Protein AF-A0A1M7GF61-F1 (afdb_monomer_lite)

Secondary structure (DSSP, 8-state):
------GGG---SS-HHHHS-TTSHHHHHHHHHHTS-SGGGGGG--SSS--SS-GGGG-

Structure (mmCIF, N/CA/C/O backbone):
data_AF-A0A1M7GF61-F1
#
_entry.id   AF-A0A1M7GF61-F1
#
loop_
_atom_site.group_PDB
_atom_site.id
_atom_site.type_symbol
_atom_site.label_atom_id
_atom_site.label_alt_id
_atom_site.label_comp_id
_atom_site.label_asym_id
_atom_site.label_entity_id
_atom_site.label_seq_id
_atom_site.pdbx_PDB_ins_code
_atom_site.Cartn_x
_atom_site.Cartn_y
_atom_site.Cartn_z
_atom_site.occupancy
_atom_site.B_iso_or_equiv
_atom_site.auth_seq_id
_atom_site.auth_comp_id
_atom_site.auth_asym_id
_atom_site.auth_atom_id
_atom_site.pdbx_PDB_model_num
ATOM 1 N N . MET A 1 1 ? 18.589 0.510 -6.665 1.00 64.69 1 MET A N 1
ATOM 2 C CA . MET A 1 1 ? 18.442 -0.062 -5.308 1.00 64.69 1 MET A CA 1
ATOM 3 C C . MET A 1 1 ? 16.958 -0.247 -5.082 1.00 64.69 1 MET A C 1
ATOM 5 O O . MET A 1 1 ? 16.251 0.751 -5.106 1.00 64.69 1 MET A O 1
ATOM 9 N N . TYR A 1 2 ? 16.496 -1.492 -4.972 1.00 62.34 2 TYR A N 1
ATOM 10 C CA . TYR A 1 2 ? 15.095 -1.787 -4.670 1.00 62.34 2 TYR A CA 1
ATOM 11 C C . TYR A 1 2 ? 14.779 -1.305 -3.250 1.00 62.34 2 TYR A C 1
ATOM 13 O O . TYR A 1 2 ? 15.587 -1.506 -2.339 1.00 62.34 2 TYR A O 1
ATOM 21 N N . LYS A 1 3 ? 13.648 -0.626 -3.084 1.00 65.06 3 LYS A N 1
ATOM 22 C CA . LYS A 1 3 ? 13.121 -0.197 -1.792 1.00 65.06 3 LYS A CA 1
ATOM 23 C C . LYS A 1 3 ? 11.691 -0.703 -1.716 1.00 65.06 3 LYS A C 1
ATOM 25 O O . LYS A 1 3 ? 10.883 -0.360 -2.572 1.00 65.06 3 LYS A O 1
ATOM 30 N N . ASP A 1 4 ? 11.431 -1.526 -0.712 1.00 72.94 4 ASP A N 1
ATOM 31 C CA . ASP A 1 4 ? 10.117 -2.098 -0.455 1.00 72.94 4 ASP A CA 1
ATOM 32 C C . ASP A 1 4 ? 9.247 -1.039 0.227 1.00 72.94 4 ASP A C 1
ATOM 34 O O . ASP A 1 4 ? 9.343 -0.830 1.439 1.00 72.94 4 ASP A O 1
ATOM 38 N N . TYR A 1 5 ? 8.516 -0.271 -0.580 1.00 65.25 5 TYR A N 1
ATOM 39 C CA . TYR A 1 5 ? 7.652 0.804 -0.109 1.00 65.25 5 TYR A CA 1
ATOM 40 C C . TYR A 1 5 ? 6.248 0.264 0.167 1.00 65.25 5 TYR A C 1
ATOM 42 O O . TYR A 1 5 ? 5.584 -0.206 -0.753 1.00 65.25 5 TYR A O 1
ATOM 50 N N . ASN A 1 6 ? 5.803 0.368 1.419 1.00 74.81 6 ASN A N 1
ATOM 51 C CA . ASN A 1 6 ? 4.451 0.019 1.861 1.00 74.81 6 ASN A CA 1
ATOM 52 C C . ASN A 1 6 ? 3.818 1.187 2.635 1.00 74.81 6 ASN A C 1
ATOM 54 O O . ASN A 1 6 ? 4.523 2.119 3.044 1.00 74.81 6 ASN A O 1
ATOM 58 N N . MET A 1 7 ? 2.500 1.129 2.842 1.00 71.38 7 MET A N 1
ATOM 59 C CA . MET A 1 7 ? 1.725 2.199 3.487 1.00 71.38 7 MET A CA 1
ATOM 60 C C . MET A 1 7 ? 2.269 2.590 4.880 1.00 71.38 7 MET A C 1
ATOM 62 O O . MET A 1 7 ? 2.263 3.768 5.237 1.00 71.38 7 MET A O 1
ATOM 66 N N . ASN A 1 8 ? 2.876 1.639 5.607 1.00 69.19 8 ASN A N 1
ATOM 67 C CA . ASN A 1 8 ? 3.439 1.831 6.955 1.00 69.19 8 ASN A CA 1
ATOM 68 C C . ASN A 1 8 ? 4.654 2.782 6.993 1.00 69.19 8 ASN A C 1
ATOM 70 O O . ASN A 1 8 ? 5.143 3.140 8.065 1.00 69.19 8 ASN A O 1
ATOM 74 N N . GLN A 1 9 ? 5.206 3.163 5.838 1.00 64.62 9 GLN A N 1
ATOM 75 C CA . GLN A 1 9 ? 6.348 4.076 5.754 1.00 64.62 9 GLN A CA 1
ATOM 76 C C . GLN A 1 9 ? 5.947 5.556 5.721 1.00 64.62 9 GLN A C 1
ATOM 78 O O . GLN A 1 9 ? 6.822 6.422 5.833 1.00 64.62 9 GLN A O 1
ATOM 83 N N . LEU A 1 10 ? 4.653 5.875 5.608 1.00 65.81 10 LEU A N 1
ATOM 84 C CA . LEU A 1 10 ? 4.158 7.234 5.822 1.00 65.81 10 LEU A CA 1
ATOM 85 C C . LEU A 1 10 ? 4.191 7.536 7.320 1.00 65.81 10 LEU A C 1
ATOM 87 O O . LEU A 1 10 ? 3.290 7.181 8.068 1.00 65.81 10 LEU A O 1
ATOM 91 N N . THR A 1 11 ? 5.247 8.206 7.780 1.00 59.72 11 THR A N 1
ATOM 92 C CA . THR A 1 11 ? 5.331 8.648 9.177 1.00 59.72 11 THR A CA 1
ATOM 93 C C . THR A 1 11 ? 4.448 9.883 9.364 1.00 59.72 11 THR A C 1
ATOM 95 O O . THR A 1 11 ? 4.918 11.020 9.303 1.00 59.72 11 THR A O 1
ATOM 98 N N . ILE A 1 12 ? 3.144 9.671 9.540 1.00 59.97 12 ILE A N 1
ATOM 99 C CA . ILE A 1 12 ? 2.236 10.724 9.997 1.00 59.97 12 ILE A CA 1
ATOM 100 C C . ILE A 1 12 ? 2.508 10.923 11.500 1.00 59.97 12 ILE A C 1
ATOM 102 O O . ILE A 1 12 ? 2.598 9.938 12.233 1.00 59.97 12 ILE A O 1
ATOM 106 N N . PRO A 1 13 ? 2.729 12.156 11.995 1.00 56.84 13 PRO A N 1
ATOM 107 C CA . PRO A 1 13 ? 2.965 12.365 13.416 1.00 56.84 13 PRO A CA 1
ATOM 108 C C . PRO A 1 13 ? 1.699 12.007 14.205 1.00 56.84 13 PRO A C 1
ATOM 110 O O . PRO A 1 13 ? 0.630 12.538 13.910 1.00 56.84 13 PRO A O 1
ATOM 113 N N . LEU A 1 14 ? 1.881 11.188 15.245 1.00 56.28 14 LEU A N 1
ATOM 114 C CA . LEU A 1 1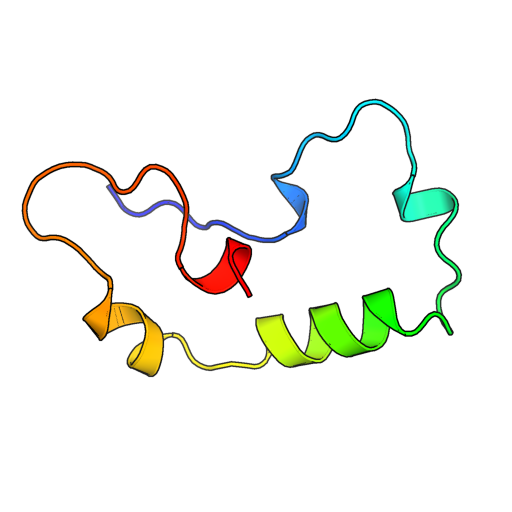4 ? 0.873 10.526 16.085 1.00 56.28 14 LEU A CA 1
ATOM 115 C C . LEU A 1 14 ? 0.170 9.328 15.438 1.00 56.28 14 LEU A C 1
ATOM 117 O O . LEU A 1 14 ? -0.076 9.294 14.244 1.00 56.28 14 LEU A O 1
ATOM 121 N N . ASP A 1 15 ? -0.147 8.369 16.304 1.00 61.66 15 ASP A N 1
ATOM 122 C CA . ASP A 1 15 ? -0.857 7.094 16.135 1.00 61.66 15 ASP A CA 1
ATOM 123 C C . ASP A 1 15 ? -2.279 7.259 15.541 1.00 61.66 15 ASP A C 1
ATOM 125 O O . ASP A 1 15 ? -3.272 6.814 16.112 1.00 61.66 15 ASP A O 1
ATOM 129 N N . ILE A 1 16 ? -2.429 7.963 14.412 1.00 62.41 16 ILE A N 1
ATOM 130 C CA . ILE A 1 16 ? -3.736 8.144 13.764 1.00 62.41 16 ILE A CA 1
ATOM 131 C C . ILE A 1 16 ? -4.263 6.790 13.278 1.00 62.41 16 ILE A C 1
ATOM 133 O O . ILE A 1 16 ? -5.467 6.577 13.318 1.00 62.41 16 ILE A O 1
ATOM 137 N N . GLU A 1 17 ? -3.381 5.849 12.919 1.00 62.38 17 GLU A N 1
ATOM 138 C CA . GLU A 1 17 ? -3.761 4.458 12.632 1.00 62.38 17 GLU A CA 1
ATOM 139 C C . GLU A 1 17 ? -4.524 3.809 13.791 1.00 62.38 17 GLU A C 1
ATOM 141 O O . GLU A 1 17 ? -5.553 3.192 13.557 1.00 62.38 17 GLU A O 1
ATOM 146 N N . VAL A 1 18 ? -4.109 4.020 15.047 1.00 66.81 18 VAL A N 1
ATOM 147 C CA . VAL A 1 18 ? -4.829 3.502 16.231 1.00 66.81 18 VAL A CA 1
ATOM 148 C C . VAL A 1 18 ? -6.221 4.132 16.379 1.00 66.81 18 VAL A C 1
ATOM 150 O O . VAL A 1 18 ? -7.089 3.586 17.060 1.00 66.81 18 VAL A O 1
ATOM 153 N N . MET A 1 19 ? -6.454 5.286 15.750 1.00 76.25 19 MET A N 1
ATOM 154 C CA . MET A 1 19 ? -7.759 5.943 15.723 1.00 76.25 19 MET A CA 1
ATOM 155 C C . MET A 1 19 ? -8.656 5.450 14.580 1.00 76.25 19 MET A C 1
ATOM 157 O O . MET A 1 19 ? -9.841 5.782 14.602 1.00 76.25 19 MET A O 1
ATOM 161 N N . ILE A 1 20 ? -8.127 4.697 13.607 1.00 81.12 20 ILE A N 1
ATOM 162 C CA . ILE A 1 20 ? -8.894 4.115 12.501 1.00 81.12 20 ILE A CA 1
ATOM 163 C C . ILE A 1 20 ? -9.476 2.776 12.981 1.00 81.12 20 ILE A C 1
ATOM 165 O O . ILE A 1 20 ? -8.719 1.867 13.315 1.00 81.12 20 ILE A O 1
ATOM 169 N N . PRO A 1 21 ? -10.809 2.633 13.058 1.00 84.25 21 PRO A N 1
ATOM 170 C CA . PRO A 1 21 ? -11.432 1.356 13.392 1.00 84.25 21 PRO A CA 1
ATOM 171 C C . PRO A 1 21 ? -11.115 0.267 12.355 1.00 84.25 21 PRO A C 1
ATOM 173 O O . PRO A 1 21 ? -11.027 0.557 11.167 1.00 84.25 21 PRO A O 1
ATOM 176 N N . ASP A 1 22 ? -11.059 -0.999 12.776 1.00 83.38 22 ASP A N 1
ATOM 177 C CA . ASP A 1 22 ? -10.832 -2.133 11.858 1.00 83.38 22 ASP A CA 1
ATOM 178 C C . ASP A 1 22 ? -11.922 -2.265 10.771 1.00 83.38 22 ASP A C 1
ATOM 180 O O . ASP A 1 22 ? -11.660 -2.761 9.681 1.00 83.38 22 ASP A O 1
ATOM 184 N N . ASP A 1 23 ? -13.147 -1.812 11.063 1.00 85.81 23 ASP A N 1
ATOM 185 C CA . ASP A 1 23 ? -14.29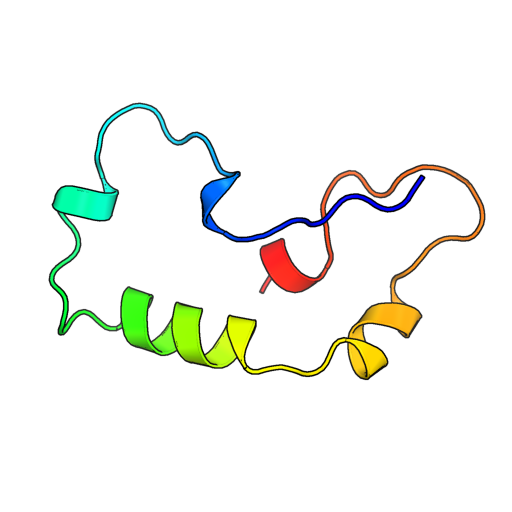6 -1.802 10.136 1.00 85.81 23 ASP A CA 1
ATOM 186 C C . ASP A 1 23 ? -14.389 -0.491 9.324 1.00 85.81 23 ASP A C 1
ATOM 188 O O . ASP A 1 23 ? -15.428 -0.154 8.753 1.00 85.81 23 ASP A O 1
ATOM 192 N N . ASP A 1 24 ? -13.323 0.311 9.314 1.00 87.94 24 ASP A N 1
ATOM 193 C CA . ASP A 1 24 ? -13.279 1.547 8.542 1.00 87.94 24 ASP A CA 1
ATOM 194 C C . ASP A 1 24 ? -13.007 1.276 7.057 1.00 87.94 24 ASP A C 1
ATOM 196 O O . ASP A 1 24 ? -12.227 0.404 6.663 1.00 87.94 24 ASP A O 1
ATOM 200 N N . ILE A 1 25 ? -13.619 2.093 6.201 1.00 88.19 25 ILE A N 1
ATOM 201 C CA . ILE A 1 25 ? -13.434 2.024 4.752 1.00 88.19 25 ILE A CA 1
ATOM 202 C C . ILE A 1 25 ? -11.974 2.242 4.334 1.00 88.19 25 ILE A C 1
ATOM 204 O O . ILE A 1 25 ? -11.548 1.685 3.325 1.00 88.19 25 ILE A O 1
ATOM 208 N N . ALA A 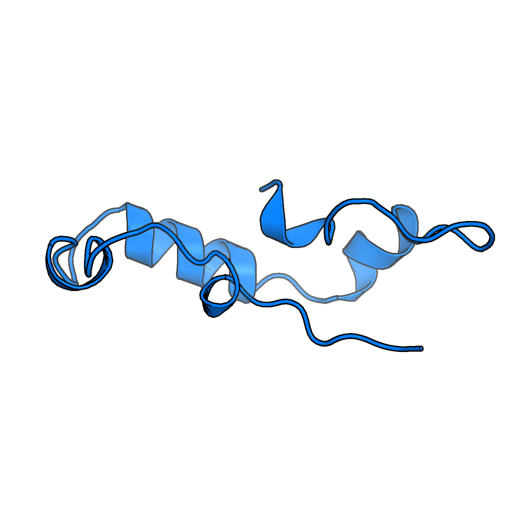1 26 ? -11.193 3.010 5.098 1.00 85.69 26 ALA A N 1
ATOM 209 C CA . ALA A 1 26 ? -9.774 3.222 4.838 1.00 85.69 26 ALA A CA 1
ATOM 210 C C . ALA A 1 26 ? -8.979 1.908 4.885 1.00 85.69 26 ALA A C 1
ATOM 212 O O . ALA A 1 26 ? -8.096 1.707 4.052 1.00 85.69 26 ALA A O 1
ATOM 213 N N . VAL A 1 27 ? -9.332 0.987 5.789 1.00 86.69 27 VAL A N 1
ATOM 214 C CA . VAL A 1 27 ? -8.697 -0.337 5.896 1.00 86.69 27 VAL A CA 1
ATOM 215 C C . VAL A 1 27 ? -9.033 -1.182 4.670 1.00 86.69 27 VAL A C 1
ATOM 217 O O . VAL A 1 27 ? -8.133 -1.718 4.028 1.00 86.69 27 VAL A O 1
ATOM 220 N N . ALA A 1 28 ? -10.307 -1.218 4.271 1.00 89.50 28 ALA A N 1
ATOM 221 C CA . ALA A 1 28 ? -10.742 -1.950 3.082 1.00 89.50 28 ALA A CA 1
ATOM 222 C C . ALA A 1 28 ? -10.099 -1.412 1.787 1.00 89.50 28 ALA A C 1
ATOM 224 O O . ALA A 1 28 ? -9.721 -2.183 0.904 1.00 89.50 28 ALA A O 1
ATOM 225 N N . VAL A 1 29 ? -9.948 -0.088 1.670 1.00 88.50 29 VAL A N 1
ATOM 226 C CA . VAL A 1 29 ? -9.251 0.549 0.542 1.00 88.50 29 VAL A CA 1
ATOM 227 C C . VAL A 1 29 ? -7.759 0.208 0.564 1.00 88.50 29 VAL A C 1
ATOM 229 O O . VAL A 1 29 ? -7.213 -0.152 -0.476 1.00 88.50 29 VAL A O 1
ATOM 232 N N . ASN A 1 30 ? -7.108 0.247 1.728 1.00 87.75 30 ASN A N 1
ATOM 233 C CA . ASN A 1 30 ? -5.703 -0.136 1.882 1.00 87.75 30 ASN A CA 1
ATOM 234 C C . ASN A 1 30 ? -5.460 -1.601 1.482 1.00 87.75 30 ASN A C 1
ATOM 236 O O . ASN A 1 30 ? -4.574 -1.881 0.678 1.00 87.75 30 ASN A O 1
ATOM 240 N N . GLU A 1 31 ? -6.286 -2.534 1.963 1.00 88.88 31 GLU A N 1
ATOM 241 C CA . GLU A 1 31 ? -6.207 -3.948 1.576 1.00 88.88 31 GLU A CA 1
ATOM 242 C C . GLU A 1 31 ? -6.408 -4.143 0.070 1.00 88.88 31 GLU A C 1
ATOM 244 O O . GLU A 1 31 ? -5.690 -4.918 -0.568 1.00 88.88 31 GLU A O 1
ATOM 249 N N . MET A 1 32 ? -7.353 -3.409 -0.524 1.00 90.06 32 MET A N 1
ATOM 250 C CA . MET A 1 32 ? -7.576 -3.433 -1.965 1.00 90.06 32 MET A CA 1
ATOM 251 C C . MET A 1 32 ? -6.328 -2.969 -2.726 1.00 90.06 32 MET A C 1
ATOM 253 O O . MET A 1 32 ? -5.916 -3.649 -3.667 1.00 90.06 32 MET A O 1
ATOM 257 N N . VAL A 1 33 ? -5.713 -1.854 -2.326 1.00 87.75 33 VAL A N 1
ATOM 258 C CA . VAL A 1 33 ? -4.516 -1.294 -2.976 1.00 87.75 33 VAL A CA 1
ATOM 259 C C . VAL A 1 33 ? -3.306 -2.220 -2.821 1.00 87.75 33 VAL A C 1
ATOM 261 O O . VAL A 1 33 ? -2.592 -2.460 -3.798 1.00 87.75 33 VAL A O 1
ATOM 264 N N . GLU A 1 34 ? -3.099 -2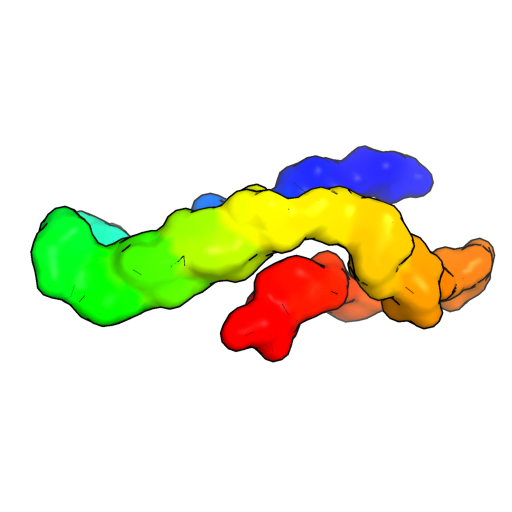.805 -1.639 1.00 87.06 34 GLU A N 1
ATOM 265 C CA . GLU A 1 34 ? -1.997 -3.744 -1.389 1.00 87.06 34 GLU A CA 1
ATOM 266 C C . GLU A 1 34 ? -2.192 -5.101 -2.087 1.00 87.06 34 GLU A C 1
ATOM 268 O O . GLU A 1 34 ? -1.218 -5.789 -2.395 1.00 87.06 34 GLU A O 1
ATOM 273 N N . SER A 1 35 ? -3.431 -5.478 -2.421 1.00 90.06 35 SER A N 1
ATOM 274 C CA . SER A 1 35 ? -3.711 -6.689 -3.206 1.00 90.06 35 SER A CA 1
ATOM 275 C C . SER A 1 35 ? -3.334 -6.573 -4.693 1.00 90.06 35 SER A C 1
ATOM 277 O O . SER A 1 35 ? -3.287 -7.586 -5.401 1.00 90.06 35 SER A O 1
ATOM 279 N N . ILE A 1 36 ? -3.062 -5.359 -5.192 1.00 89.38 36 ILE A N 1
ATOM 280 C CA . ILE A 1 36 ? -2.729 -5.127 -6.602 1.00 89.38 36 ILE A CA 1
ATOM 281 C C . ILE A 1 36 ? -1.337 -5.715 -6.901 1.00 89.38 36 ILE A C 1
ATOM 283 O O . ILE A 1 36 ? -0.356 -5.343 -6.252 1.00 89.38 36 ILE A O 1
ATOM 287 N N . PRO A 1 37 ? -1.202 -6.590 -7.921 1.00 88.88 37 PRO A N 1
ATOM 288 C CA . PRO A 1 37 ? 0.092 -7.137 -8.319 1.00 88.88 37 PRO A CA 1
ATOM 289 C C . PRO A 1 37 ? 1.100 -6.041 -8.672 1.00 88.88 37 PRO A C 1
ATOM 291 O O . PRO A 1 37 ? 0.726 -4.957 -9.095 1.00 88.88 37 PRO A O 1
ATOM 294 N N . GLU A 1 38 ? 2.397 -6.332 -8.599 1.00 83.50 38 GLU A N 1
ATOM 295 C CA . GLU A 1 38 ? 3.432 -5.335 -8.913 1.00 83.50 38 GLU A CA 1
ATOM 296 C C . GLU A 1 38 ? 3.531 -5.007 -10.420 1.00 83.50 38 GLU A C 1
ATOM 298 O O . GLU A 1 38 ? 3.953 -3.926 -10.824 1.00 83.50 38 GLU A O 1
ATOM 303 N N . ALA A 1 39 ? 3.095 -5.937 -11.276 1.00 87.69 39 ALA A N 1
ATOM 304 C CA . ALA A 1 39 ? 3.236 -5.854 -12.731 1.00 87.69 39 ALA A CA 1
ATOM 305 C C . ALA A 1 39 ? 2.667 -4.573 -13.388 1.00 87.69 39 ALA A C 1
ATOM 307 O O . ALA A 1 39 ? 3.348 -4.030 -14.259 1.00 87.69 39 ALA A O 1
ATOM 308 N N . PRO A 1 40 ? 1.483 -4.049 -13.008 1.00 85.19 40 PRO A N 1
ATOM 309 C CA . PRO A 1 40 ? 0.952 -2.793 -13.536 1.00 85.19 40 PRO A CA 1
ATOM 310 C C . PRO A 1 40 ? 1.772 -1.569 -13.108 1.00 85.19 40 PRO A C 1
ATOM 312 O O . PRO A 1 40 ? 1.790 -0.570 -13.823 1.00 85.19 40 PRO A O 1
ATOM 315 N N . PHE A 1 41 ? 2.476 -1.638 -11.972 1.00 82.94 41 PHE A N 1
ATOM 316 C CA . PHE A 1 41 ? 3.263 -0.516 -11.460 1.00 82.94 41 PHE A CA 1
ATOM 317 C C . PHE A 1 41 ? 4.594 -0.328 -12.198 1.00 82.94 41 PHE A C 1
ATOM 319 O O . PHE A 1 41 ? 5.113 0.786 -12.221 1.00 82.94 41 PHE A O 1
ATOM 326 N N . LYS A 1 42 ? 5.091 -1.361 -12.896 1.00 82.75 42 LYS A N 1
ATOM 327 C CA . LYS A 1 42 ? 6.300 -1.273 -13.737 1.00 82.75 42 LYS A CA 1
ATOM 328 C C . LYS A 1 42 ? 6.226 -0.195 -14.812 1.00 82.75 42 LYS A C 1
ATOM 330 O O . LYS A 1 42 ? 7.245 0.368 -15.183 1.00 82.75 42 LYS A O 1
ATOM 335 N N . ALA A 1 43 ? 5.028 0.124 -15.303 1.00 83.12 43 ALA A N 1
ATOM 336 C CA . ALA A 1 43 ? 4.846 1.192 -16.286 1.00 83.12 43 ALA A CA 1
ATOM 337 C C . ALA A 1 43 ? 5.216 2.588 -15.742 1.00 83.12 43 ALA A C 1
ATOM 339 O O . ALA A 1 43 ? 5.448 3.505 -16.525 1.00 83.12 43 ALA A O 1
ATOM 340 N N . PHE A 1 44 ? 5.261 2.746 -14.417 1.00 78.44 44 PHE A N 1
ATOM 341 C CA . PHE A 1 44 ? 5.604 3.991 -13.731 1.00 78.44 44 PHE A CA 1
ATOM 342 C C . PHE A 1 44 ? 7.035 3.984 -13.169 1.00 78.44 44 PHE A C 1
ATOM 344 O O . PHE A 1 44 ? 7.474 4.983 -12.588 1.00 78.44 44 PHE A O 1
ATOM 351 N N . GLU A 1 45 ? 7.773 2.882 -13.326 1.00 77.50 45 GLU A N 1
ATOM 352 C CA . GLU A 1 45 ? 9.194 2.835 -12.998 1.00 77.50 45 GLU A CA 1
ATOM 353 C C . GLU A 1 45 ? 9.980 3.701 -13.986 1.00 77.50 45 GLU A C 1
ATOM 355 O O . GLU A 1 45 ? 9.707 3.726 -15.185 1.00 77.50 45 GLU A O 1
ATOM 360 N N . HIS A 1 46 ? 10.951 4.447 -13.469 1.00 73.75 46 HIS A N 1
ATOM 361 C CA . HIS A 1 46 ? 11.810 5.306 -14.273 1.00 73.75 46 HIS A CA 1
ATOM 362 C C . HIS A 1 46 ? 13.228 4.734 -14.274 1.00 73.75 46 HIS A C 1
ATOM 364 O O . HIS A 1 46 ? 13.805 4.498 -13.213 1.00 73.75 46 HIS A O 1
ATOM 370 N N . ASP A 1 47 ? 13.811 4.560 -15.463 1.00 71.31 47 ASP A N 1
ATOM 371 C CA . ASP A 1 47 ? 15.195 4.082 -15.624 1.00 71.31 47 ASP A CA 1
ATOM 372 C C . ASP A 1 47 ? 16.237 5.100 -15.122 1.00 71.31 47 ASP A C 1
ATOM 374 O O . ASP A 1 47 ? 17.383 4.750 -14.831 1.00 71.31 47 ASP A O 1
ATOM 378 N N . VAL A 1 48 ? 15.852 6.378 -15.025 1.00 76.19 48 VAL A N 1
ATOM 379 C CA . VAL A 1 48 ? 16.720 7.489 -14.623 1.00 76.19 48 VAL A CA 1
ATOM 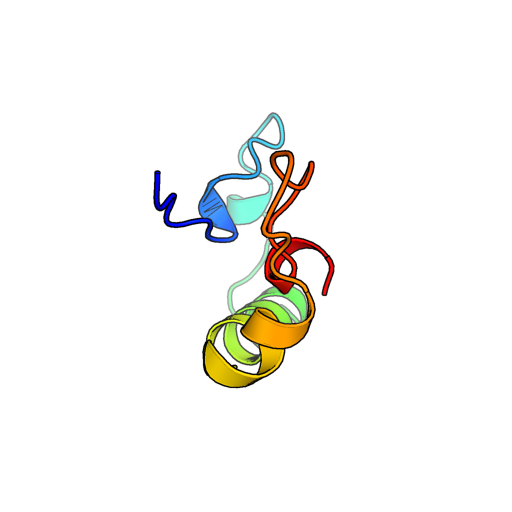380 C C . VAL A 1 48 ? 16.050 8.368 -13.571 1.00 76.19 48 VAL A C 1
ATOM 382 O O . VAL A 1 48 ? 14.938 8.855 -13.756 1.00 76.19 48 VAL A O 1
ATOM 385 N N . GLY A 1 49 ? 16.772 8.615 -12.476 1.00 65.44 49 GLY A N 1
ATOM 386 C CA . GLY A 1 49 ? 16.249 9.342 -11.318 1.00 65.44 49 GLY A CA 1
ATOM 387 C C . GLY A 1 49 ? 15.353 8.471 -10.432 1.00 65.44 49 GLY A C 1
ATOM 388 O O . GLY A 1 49 ? 14.703 7.540 -10.892 1.00 65.44 49 GLY A O 1
ATOM 389 N N . ALA A 1 50 ? 15.343 8.749 -9.129 1.00 64.56 50 ALA A N 1
ATOM 390 C CA . ALA A 1 50 ? 14.403 8.104 -8.219 1.00 64.56 50 ALA A CA 1
ATOM 391 C C . ALA A 1 50 ? 13.061 8.843 -8.289 1.00 64.56 50 ALA A C 1
ATOM 393 O O . ALA A 1 50 ? 13.042 10.072 -8.173 1.00 64.56 50 ALA A O 1
ATOM 394 N N . SER A 1 51 ? 11.952 8.116 -8.449 1.00 66.50 51 SER A N 1
ATOM 395 C CA . SER A 1 51 ? 10.630 8.708 -8.246 1.00 66.50 51 SER A CA 1
ATOM 396 C C . SER A 1 51 ? 10.536 9.242 -6.813 1.00 66.50 51 SER A C 1
ATOM 398 O O . SER A 1 51 ? 11.086 8.655 -5.877 1.00 66.50 51 SER A O 1
ATOM 400 N N . SER A 1 52 ? 9.863 10.379 -6.622 1.00 68.75 52 SER A N 1
ATOM 401 C CA . SER A 1 52 ? 9.695 10.953 -5.281 1.00 68.75 52 SER A CA 1
ATOM 402 C C . SER A 1 52 ? 8.905 10.024 -4.351 1.00 68.75 52 SER A C 1
ATOM 404 O O . SER A 1 52 ? 9.136 10.041 -3.146 1.00 68.75 52 SER A O 1
ATOM 406 N N . TYR A 1 53 ? 8.021 9.195 -4.919 1.00 71.44 53 TYR A N 1
ATOM 407 C CA . TYR A 1 53 ? 7.162 8.244 -4.211 1.00 71.44 53 TYR A CA 1
ATOM 408 C C . TYR A 1 53 ? 6.962 6.966 -5.034 1.00 71.44 53 TYR A C 1
ATOM 410 O O . TYR A 1 53 ? 7.144 6.971 -6.257 1.00 71.44 53 TYR A O 1
ATOM 418 N N . HIS A 1 54 ? 6.580 5.874 -4.370 1.00 77.75 54 HIS A N 1
ATOM 419 C CA . HIS A 1 54 ? 6.204 4.633 -5.044 1.00 77.75 54 HIS A CA 1
ATOM 420 C C . HIS A 1 54 ? 4.794 4.772 -5.654 1.00 77.75 54 HIS A C 1
ATOM 422 O O . HIS A 1 54 ? 3.912 5.295 -4.973 1.00 77.75 54 HIS A O 1
ATOM 428 N N . PRO A 1 55 ? 4.538 4.301 -6.890 1.00 77.75 55 PRO A N 1
ATOM 429 C CA . PRO A 1 55 ? 3.244 4.476 -7.561 1.00 77.75 55 PRO A CA 1
ATOM 430 C C . PRO A 1 55 ? 2.045 3.947 -6.761 1.00 77.75 55 PRO A C 1
ATOM 432 O O . PRO A 1 55 ? 0.965 4.523 -6.823 1.00 77.75 55 PRO A O 1
ATOM 435 N N . ARG A 1 56 ? 2.254 2.887 -5.969 1.00 83.12 56 ARG A N 1
ATOM 436 C CA . ARG A 1 56 ? 1.233 2.313 -5.078 1.00 83.12 56 ARG A CA 1
ATOM 437 C C . ARG A 1 56 ? 0.812 3.259 -3.948 1.00 83.12 56 ARG A C 1
ATOM 439 O O . ARG A 1 56 ? -0.340 3.245 -3.560 1.00 83.12 56 ARG A O 1
ATOM 446 N N . MET A 1 57 ? 1.720 4.110 -3.474 1.00 78.31 57 MET A N 1
ATOM 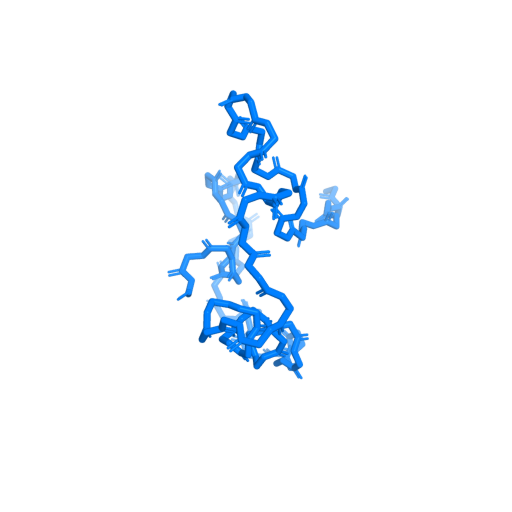447 C CA . MET A 1 57 ? 1.472 5.055 -2.373 1.00 78.31 57 MET A CA 1
ATOM 448 C C . MET A 1 57 ? 0.667 6.290 -2.812 1.00 78.31 57 MET A C 1
ATOM 450 O O . MET A 1 57 ? 0.329 7.126 -1.983 1.00 78.31 57 MET A O 1
ATOM 454 N N . MET A 1 58 ? 0.449 6.456 -4.121 1.00 76.62 58 MET A N 1
ATOM 455 C CA . MET A 1 58 ? -0.303 7.569 -4.715 1.00 76.62 58 MET A CA 1
ATOM 456 C C . MET A 1 58 ? -1.734 7.164 -5.108 1.00 76.62 58 MET A C 1
ATOM 458 O O . MET A 1 58 ? -2.444 7.986 -5.691 1.00 76.62 58 MET A O 1
ATOM 462 N N . MET A 1 59 ? -2.120 5.908 -4.857 1.00 67.19 59 MET A N 1
ATOM 463 C CA . MET A 1 59 ? -3.481 5.392 -5.037 1.00 67.19 59 MET A CA 1
ATOM 464 C C . MET A 1 59 ? -4.239 5.446 -3.718 1.00 67.19 59 MET A C 1
ATOM 466 O O . MET A 1 59 ? -5.436 5.801 -3.779 1.00 67.19 59 MET A O 1
#

Organism: NCBI:txid1123231

Foldseek 3Di:
DDDDDAPVPPCDPDPVVVVADCPHVVVVVSVVLVPDDCVVQVVVDDPDDDDPDRPSNVD

Sequence (59 aa):
MYKDYNMNQLTIPLDIEVMIPDDDIAVAVNEMVESIPEAPFKAFEHDVGASSYHPRMMM

pLDDT: mean 76.09, std 10.24, range [56.28, 90.06]

Radius of gyration: 13.53 Å; chains: 1; bounding box: 33×20×32 Å